Protein AF-A0A7S2DIK1-F1 (afdb_monomer_lite)

InterPro domains:
  IPR038770 Sodium/solute symporter superfamily [G3DSA:1.20.1530.20] (1-61)

Radius of gyration: 20.13 Å; chains: 1; bounding box: 40×24×62 Å

Organism: NCBI:txid156173

Sequence (100 aa):
PNPEAVAVAIECCYQNTGLGLTIALSAMSAADVGEASGVPLFYGIIEILVIPLFAIMAWRIGWTYAPASENVCVALLGNYQPSAVDRVPGTEGRSAKELT

pLDDT: mean 87.56, std 16.22, range [42.06, 98.19]

Secondary structure (DSSP, 8-state):
--HHHHHHHHHHH---HHHHHHHHHHHS-TTTHHHHHHHHHHHHHHHHHHHHHHHHHHHHTT-SSS-TTS-HHHHHHS--PPPGGGGSTT-TT--GGG--

Foldseek 3Di:
DAQVVLVVVLVVLDDPLVVQLVCLCPPDDPVCSVVSNVVSVVSVVVSVPPSVVSVLVCLCVPNHQFHNPDDPVCSVPDDRDDDPQVVDPPNPPDDPPPPD

Structure (mmCIF, N/CA/C/O backbone):
data_AF-A0A7S2DIK1-F1
#
_entry.id   AF-A0A7S2DIK1-F1
#
loop_
_atom_site.group_PDB
_atom_site.id
_atom_site.type_symbol
_atom_site.label_atom_id
_atom_site.label_alt_id
_atom_site.label_comp_id
_atom_site.label_asym_id
_atom_site.label_entity_id
_atom_site.label_seq_id
_atom_site.pdbx_PDB_ins_code
_atom_site.Cartn_x
_atom_site.Cartn_y
_atom_site.Cartn_z
_atom_site.occupancy
_atom_site.B_iso_or_equiv
_atom_site.auth_seq_id
_atom_site.auth_comp_id
_atom_site.auth_asym_id
_atom_site.auth_atom_id
_atom_site.pdbx_PDB_model_num
ATOM 1 N N . PRO A 1 1 ? -12.754 -10.647 12.048 1.00 62.47 1 PRO A N 1
ATOM 2 C CA . PRO A 1 1 ? -11.292 -10.561 11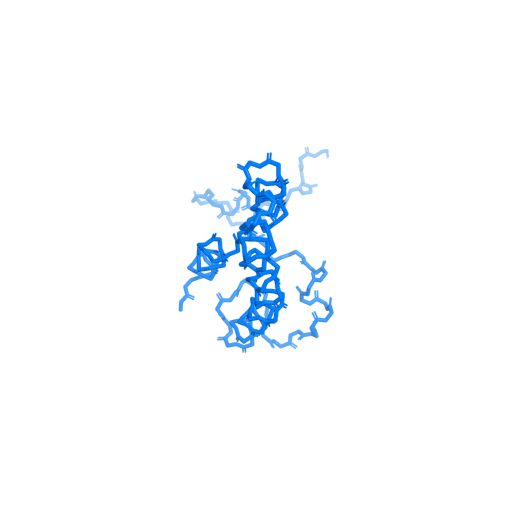.824 1.00 62.47 1 PRO A CA 1
ATOM 3 C C . PRO A 1 1 ? -10.695 -9.580 12.823 1.00 62.47 1 PRO A C 1
ATOM 5 O O . PRO A 1 1 ? -11.373 -8.604 13.131 1.00 62.47 1 PRO A O 1
ATOM 8 N N . ASN A 1 2 ? -9.512 -9.859 13.369 1.00 84.25 2 ASN A N 1
ATOM 9 C CA . ASN A 1 2 ? -8.848 -8.932 14.282 1.00 84.25 2 ASN A CA 1
ATOM 10 C C . ASN A 1 2 ? -8.061 -7.865 13.488 1.00 84.25 2 ASN A C 1
ATOM 12 O O . ASN A 1 2 ? -7.556 -8.181 12.406 1.00 84.25 2 ASN A O 1
ATOM 16 N N . PRO A 1 3 ? -7.954 -6.621 13.985 1.00 93.38 3 PRO A N 1
ATOM 17 C CA . PRO A 1 3 ? -7.275 -5.522 13.290 1.00 93.38 3 PRO A CA 1
ATOM 18 C C . PRO A 1 3 ? -5.841 -5.817 12.840 1.00 93.38 3 PRO A C 1
ATOM 20 O O . PRO A 1 3 ? -5.403 -5.301 11.813 1.00 93.38 3 PRO A O 1
ATOM 23 N N . GLU A 1 4 ? -5.121 -6.687 13.549 1.00 94.06 4 GLU A N 1
ATOM 24 C CA . GLU A 1 4 ? -3.770 -7.119 13.175 1.00 94.06 4 GLU A CA 1
ATOM 25 C C . GLU A 1 4 ? -3.756 -7.854 11.831 1.00 94.06 4 GLU A C 1
ATOM 27 O O . GLU A 1 4 ? -2.827 -7.682 11.050 1.00 94.06 4 GLU A O 1
ATOM 32 N N . ALA A 1 5 ? -4.793 -8.636 11.518 1.00 95.62 5 ALA A N 1
ATOM 33 C CA . ALA A 1 5 ? -4.873 -9.340 10.241 1.00 95.62 5 ALA A CA 1
ATOM 34 C C . ALA A 1 5 ? -5.031 -8.369 9.061 1.00 95.62 5 ALA A C 1
ATOM 36 O O . ALA A 1 5 ? -4.481 -8.611 7.989 1.00 95.62 5 ALA A O 1
ATOM 37 N N . VAL A 1 6 ? -5.751 -7.257 9.259 1.00 96.00 6 VAL A N 1
ATOM 38 C CA . VAL A 1 6 ? -5.870 -6.192 8.250 1.00 96.00 6 VAL A CA 1
ATOM 39 C C . VAL A 1 6 ? -4.515 -5.518 8.030 1.00 96.00 6 VAL A C 1
ATOM 41 O O . VAL A 1 6 ? -4.144 -5.282 6.883 1.00 96.00 6 VAL A O 1
ATOM 44 N N . ALA A 1 7 ? -3.758 -5.267 9.104 1.00 95.62 7 ALA A N 1
ATOM 45 C CA . ALA A 1 7 ? -2.411 -4.707 9.010 1.00 95.62 7 ALA A CA 1
ATOM 46 C C . ALA A 1 7 ? -1.464 -5.634 8.232 1.00 95.62 7 ALA A C 1
ATOM 48 O O . ALA A 1 7 ? -0.883 -5.207 7.239 1.00 95.62 7 ALA A O 1
ATOM 49 N N . VAL A 1 8 ? -1.397 -6.918 8.600 1.00 96.44 8 VAL A N 1
ATOM 50 C CA . VAL A 1 8 ? -0.555 -7.9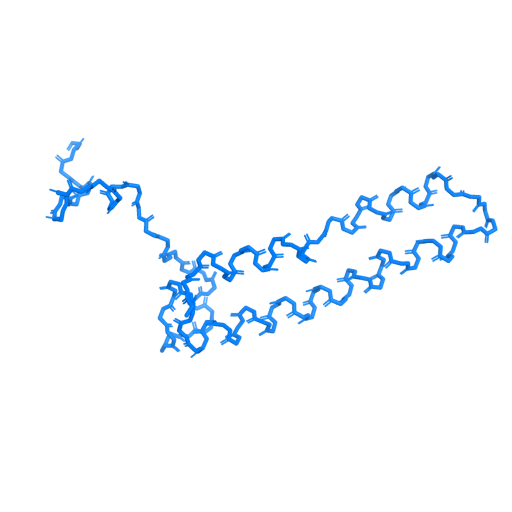13 7.909 1.00 96.44 8 VAL A CA 1
ATOM 51 C C . VAL A 1 8 ? -0.935 -8.045 6.433 1.00 96.44 8 VAL A C 1
ATOM 53 O O . VAL A 1 8 ? -0.060 -8.120 5.574 1.00 96.44 8 VAL A O 1
ATOM 56 N N . ALA A 1 9 ? -2.233 -8.042 6.113 1.00 96.44 9 ALA A N 1
ATOM 57 C CA . ALA A 1 9 ? -2.687 -8.109 4.727 1.00 96.44 9 ALA A CA 1
ATOM 58 C C . ALA A 1 9 ? -2.171 -6.927 3.888 1.00 96.44 9 ALA A C 1
ATOM 60 O O . ALA A 1 9 ? -1.742 -7.140 2.756 1.00 96.44 9 ALA A O 1
ATOM 61 N N . ILE A 1 10 ? -2.183 -5.707 4.443 1.00 96.62 10 ILE A N 1
ATOM 62 C CA . ILE A 1 10 ? -1.650 -4.507 3.781 1.00 96.62 10 ILE A CA 1
ATOM 63 C C . I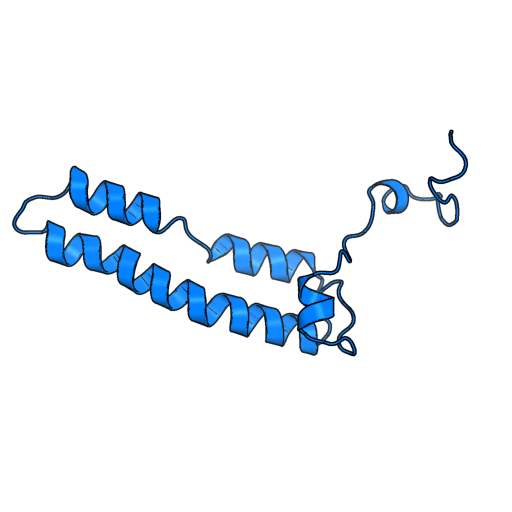LE A 1 10 ? -0.123 -4.578 3.688 1.00 96.62 10 ILE A C 1
ATOM 65 O O . ILE A 1 10 ? 0.426 -4.332 2.622 1.00 96.62 10 ILE A O 1
ATOM 69 N N . GLU A 1 11 ? 0.570 -4.953 4.762 1.00 96.38 11 GLU A N 1
ATOM 70 C CA . GLU A 1 11 ? 2.036 -5.058 4.783 1.00 96.38 11 GLU A CA 1
ATOM 71 C C . GLU A 1 11 ? 2.573 -6.083 3.775 1.00 96.38 11 GLU A C 1
ATOM 73 O O . GLU A 1 11 ? 3.622 -5.870 3.174 1.00 96.38 11 GLU A O 1
ATOM 78 N N . CYS A 1 12 ? 1.848 -7.180 3.539 1.00 95.75 12 CYS A N 1
ATOM 79 C CA . CYS A 1 12 ? 2.243 -8.170 2.540 1.00 95.75 12 CYS A CA 1
ATOM 80 C C . CYS A 1 12 ? 2.151 -7.654 1.097 1.00 95.75 12 CYS A C 1
ATOM 82 O O . CYS A 1 12 ? 2.900 -8.128 0.242 1.00 95.75 12 CYS A O 1
ATOM 84 N N . CYS A 1 13 ? 1.234 -6.731 0.794 1.00 95.81 13 CYS A N 1
ATOM 85 C CA . CYS A 1 13 ? 0.986 -6.280 -0.578 1.00 95.81 13 CYS A CA 1
ATOM 86 C C . CYS A 1 13 ? 1.451 -4.848 -0.860 1.00 95.81 13 CYS A C 1
ATOM 88 O O . CYS A 1 13 ? 1.623 -4.500 -2.025 1.00 95.81 13 CYS A O 1
ATOM 90 N N . TYR A 1 14 ? 1.710 -4.036 0.159 1.00 97.56 14 TYR A N 1
ATOM 91 C CA . TYR A 1 14 ? 2.316 -2.723 -0.006 1.00 97.56 14 TYR A CA 1
ATOM 92 C C . TYR A 1 14 ? 3.822 -2.869 -0.204 1.00 97.56 14 TYR A C 1
ATOM 94 O O . TYR A 1 14 ? 4.534 -3.315 0.696 1.00 97.56 14 TYR A O 1
ATOM 102 N N . GLN A 1 15 ? 4.314 -2.522 -1.390 1.00 97.06 15 GLN A N 1
ATOM 103 C CA . GLN A 1 15 ? 5.715 -2.720 -1.751 1.00 97.06 15 GLN A CA 1
ATOM 104 C C . GLN A 1 15 ? 6.408 -1.376 -1.959 1.00 97.06 15 GLN A C 1
ATOM 106 O O . GLN A 1 15 ? 5.799 -0.379 -2.329 1.00 97.06 15 GLN A O 1
ATOM 111 N N . ASN A 1 16 ? 7.728 -1.330 -1.769 1.00 96.50 16 ASN A N 1
ATOM 112 C CA . ASN A 1 16 ? 8.491 -0.135 -2.127 1.00 96.50 16 ASN A CA 1
ATOM 113 C C . ASN A 1 16 ? 8.757 -0.109 -3.641 1.00 96.50 16 ASN A C 1
ATOM 115 O O . ASN A 1 16 ? 9.822 -0.507 -4.124 1.00 96.50 16 ASN A O 1
ATOM 119 N N . THR A 1 17 ? 7.774 0.374 -4.394 1.00 97.25 17 THR A N 1
ATOM 120 C CA . THR A 1 17 ? 7.823 0.478 -5.858 1.00 97.25 17 THR A CA 1
ATOM 121 C C . THR A 1 17 ? 8.878 1.469 -6.355 1.00 97.25 17 THR A C 1
ATOM 123 O O . THR A 1 17 ? 9.460 1.259 -7.419 1.00 97.25 17 THR A O 1
ATOM 126 N N . GLY A 1 18 ? 9.226 2.490 -5.563 1.00 96.81 18 GLY A N 1
ATOM 127 C CA . GLY A 1 18 ? 10.297 3.442 -5.882 1.00 96.81 18 GLY A CA 1
ATOM 128 C C . GLY A 1 18 ? 11.688 2.800 -5.925 1.00 96.81 18 GLY A C 1
ATOM 129 O O . GLY A 1 18 ? 12.479 3.082 -6.831 1.00 96.81 18 GLY A O 1
ATOM 130 N N . LEU A 1 19 ? 11.980 1.885 -4.995 1.00 97.56 19 LEU A N 1
ATOM 131 C CA . LEU A 1 19 ? 13.210 1.089 -5.044 1.00 97.56 19 LEU A CA 1
ATOM 132 C C . LEU A 1 19 ? 13.213 0.146 -6.248 1.00 97.56 19 LEU A C 1
ATOM 134 O O . LEU A 1 19 ? 14.220 0.073 -6.952 1.00 97.56 19 LEU A O 1
ATOM 138 N N . GLY A 1 20 ? 12.084 -0.512 -6.528 1.00 97.06 20 GLY A N 1
ATOM 139 C CA . GLY A 1 20 ? 11.934 -1.358 -7.715 1.00 97.06 20 GLY A CA 1
ATOM 140 C C . GLY A 1 20 ? 12.227 -0.597 -9.012 1.00 97.06 20 GLY A C 1
ATOM 141 O O . GLY A 1 20 ? 13.011 -1.057 -9.841 1.00 97.06 20 GLY A O 1
ATOM 142 N N . LEU A 1 21 ? 11.674 0.610 -9.153 1.00 98.00 21 LEU A N 1
ATOM 143 C CA . LEU A 1 21 ? 11.920 1.483 -10.300 1.00 98.00 21 LEU A CA 1
ATOM 144 C C . LEU A 1 21 ? 13.385 1.928 -10.384 1.00 98.00 21 LEU A C 1
ATOM 146 O O . LEU A 1 21 ? 13.978 1.892 -11.459 1.00 98.00 21 LEU A O 1
ATOM 150 N N . THR A 1 22 ? 13.990 2.309 -9.257 1.00 98.19 22 THR A N 1
ATOM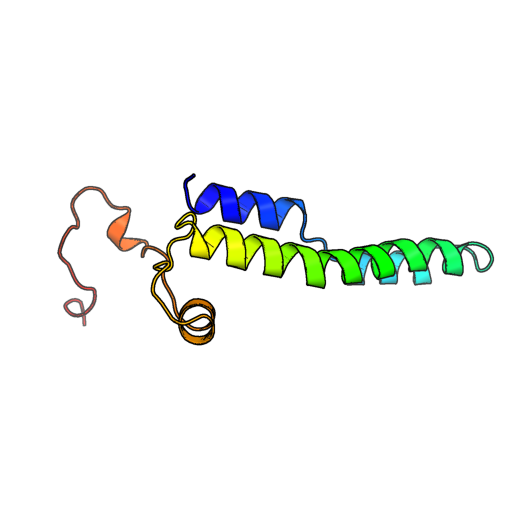 151 C CA . THR A 1 22 ? 15.399 2.732 -9.213 1.00 98.19 22 THR A CA 1
ATOM 152 C C . THR A 1 22 ? 16.333 1.615 -9.682 1.00 98.19 22 THR A C 1
ATOM 154 O O . THR A 1 22 ? 17.260 1.862 -10.455 1.00 98.19 22 THR A O 1
ATOM 157 N N . ILE A 1 23 ? 16.077 0.374 -9.262 1.00 97.38 23 ILE A N 1
ATOM 158 C CA . ILE A 1 23 ? 16.845 -0.795 -9.707 1.00 97.38 23 ILE A CA 1
ATOM 159 C C . ILE A 1 23 ? 16.620 -1.040 -11.199 1.00 97.38 23 ILE A C 1
ATOM 161 O O . ILE A 1 23 ? 17.591 -1.218 -11.930 1.00 97.38 23 ILE A O 1
ATOM 165 N N . ALA A 1 24 ? 15.372 -0.985 -11.675 1.00 97.31 24 ALA A N 1
ATOM 166 C CA . ALA A 1 24 ? 15.075 -1.161 -13.094 1.00 97.31 24 ALA A CA 1
ATOM 167 C C . ALA A 1 24 ? 15.835 -0.148 -13.968 1.00 97.31 24 ALA A C 1
ATOM 169 O O . ALA A 1 24 ? 16.437 -0.527 -14.966 1.00 97.31 24 ALA A O 1
ATOM 170 N N . LEU A 1 25 ? 15.875 1.122 -13.563 1.00 97.75 25 LEU A N 1
ATOM 171 C CA . LEU A 1 25 ? 16.559 2.183 -14.308 1.00 97.75 25 LEU A CA 1
ATOM 172 C C . LEU A 1 25 ? 18.091 2.091 -14.261 1.00 97.75 25 LEU A C 1
ATOM 174 O O . LEU A 1 25 ? 18.750 2.549 -15.190 1.00 97.75 25 LEU A O 1
ATOM 178 N N . SER A 1 26 ? 18.661 1.549 -13.182 1.00 97.44 26 SER A N 1
ATOM 179 C CA . SER A 1 26 ? 20.116 1.545 -12.963 1.00 97.44 26 SER A CA 1
ATOM 180 C C . SER A 1 26 ? 20.807 0.237 -13.344 1.00 97.44 26 SER A C 1
ATOM 182 O O . SER A 1 26 ? 21.989 0.261 -13.681 1.00 97.44 26 SER A O 1
ATOM 184 N N . ALA A 1 27 ? 20.099 -0.892 -13.286 1.00 96.69 27 ALA A N 1
ATOM 185 C CA . ALA A 1 27 ? 20.683 -2.219 -13.463 1.00 96.69 27 ALA A CA 1
ATOM 186 C C . ALA A 1 27 ? 20.299 -2.900 -14.786 1.00 96.69 27 ALA A C 1
ATOM 188 O O . ALA A 1 27 ? 20.946 -3.877 -15.162 1.00 96.69 27 ALA A O 1
ATOM 189 N N . MET A 1 28 ? 19.255 -2.433 -15.481 1.00 95.69 28 MET A N 1
ATOM 190 C CA . MET A 1 28 ? 18.796 -3.048 -16.733 1.00 95.69 28 MET A CA 1
ATOM 191 C C . MET A 1 28 ? 19.521 -2.481 -17.953 1.00 95.69 28 MET A C 1
ATOM 193 O O . MET A 1 28 ? 20.026 -1.357 -17.946 1.00 95.69 28 MET A O 1
ATOM 197 N N . SER A 1 29 ? 19.553 -3.267 -19.031 1.00 96.94 29 SER A N 1
ATOM 198 C CA . SER A 1 29 ? 20.087 -2.820 -20.316 1.00 96.94 29 SER A CA 1
ATOM 199 C C . SER A 1 29 ? 19.189 -1.740 -20.937 1.00 96.94 29 SER A C 1
ATOM 201 O O . SER A 1 29 ? 17.995 -1.667 -20.649 1.00 96.94 29 SER A O 1
ATOM 203 N N . ALA A 1 30 ? 19.730 -0.928 -21.849 1.00 94.56 30 ALA A N 1
ATOM 204 C CA . ALA A 1 30 ? 18.937 0.084 -22.555 1.00 94.56 30 ALA A CA 1
ATOM 205 C C . ALA A 1 30 ? 17.793 -0.513 -23.401 1.00 94.56 30 ALA A C 1
ATOM 207 O O . ALA A 1 30 ? 16.819 0.184 -23.671 1.00 94.56 30 ALA A O 1
ATOM 208 N N . ALA A 1 31 ? 17.904 -1.781 -23.813 1.00 96.62 31 ALA A N 1
ATOM 209 C CA . ALA A 1 31 ? 16.846 -2.473 -24.543 1.00 96.62 31 ALA A CA 1
ATOM 210 C C . ALA A 1 31 ? 15.687 -2.890 -23.620 1.00 96.62 31 ALA A C 1
ATOM 212 O O . ALA A 1 31 ? 14.533 -2.829 -24.035 1.00 96.62 31 ALA A O 1
ATOM 213 N N . ASP A 1 32 ? 15.986 -3.239 -22.364 1.00 96.94 32 ASP A N 1
ATOM 214 C CA . ASP A 1 32 ? 15.021 -3.851 -21.438 1.00 96.94 32 ASP A CA 1
ATOM 215 C C . ASP A 1 32 ? 14.476 -2.864 -20.393 1.00 96.94 32 ASP A C 1
ATOM 217 O O . ASP A 1 32 ? 13.437 -3.103 -19.779 1.00 96.94 32 ASP A O 1
ATOM 221 N N . VAL A 1 33 ? 15.157 -1.732 -20.178 1.00 97.38 33 VAL A N 1
ATOM 222 C CA . VAL A 1 33 ? 14.824 -0.755 -19.127 1.00 97.38 33 VAL A CA 1
ATOM 223 C C . VAL A 1 33 ? 13.396 -0.220 -19.234 1.00 97.38 33 VAL A C 1
ATOM 225 O O . VAL A 1 33 ? 12.747 0.011 -18.214 1.00 97.38 33 VAL A O 1
ATOM 228 N N . GLY A 1 34 ? 12.878 -0.050 -20.454 1.00 97.00 34 GLY A N 1
ATOM 229 C CA . GLY A 1 34 ? 11.510 0.417 -20.684 1.00 97.00 34 GLY A CA 1
ATOM 230 C C . GLY A 1 34 ? 10.469 -0.565 -20.146 1.00 97.00 34 GLY A C 1
ATOM 231 O O . GLY A 1 34 ? 9.581 -0.179 -19.390 1.00 97.00 34 GLY A O 1
ATOM 232 N N . GLU A 1 35 ? 10.614 -1.844 -20.484 1.00 97.06 35 GLU A N 1
ATOM 233 C CA . GLU A 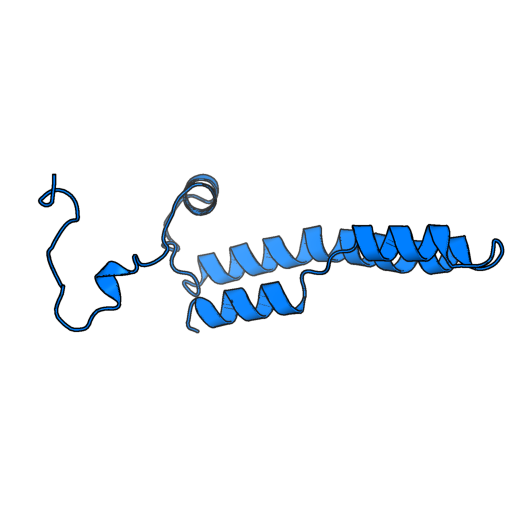1 35 ? 9.712 -2.901 -20.022 1.00 97.06 35 GLU A CA 1
ATOM 234 C C . GLU A 1 35 ? 9.874 -3.155 -18.517 1.00 97.06 35 GLU A C 1
ATOM 236 O O . GLU A 1 35 ? 8.891 -3.176 -17.772 1.00 97.06 35 GLU A O 1
ATOM 241 N N . ALA A 1 36 ? 11.118 -3.244 -18.041 1.00 97.56 36 ALA A N 1
ATOM 242 C CA . ALA A 1 36 ? 11.425 -3.510 -16.641 1.00 97.56 36 ALA A CA 1
ATOM 243 C C . ALA A 1 36 ? 10.953 -2.391 -15.699 1.00 97.56 36 ALA A C 1
ATOM 245 O O . ALA A 1 36 ? 10.455 -2.677 -14.612 1.00 97.56 36 ALA A O 1
ATOM 246 N N . SER A 1 37 ? 11.071 -1.120 -16.102 1.00 97.94 37 SER A N 1
ATOM 247 C CA . SER A 1 37 ? 10.572 0.020 -15.315 1.00 97.94 37 SER A CA 1
ATOM 248 C C . SER A 1 37 ? 9.043 0.112 -15.299 1.00 97.94 37 SER A C 1
ATOM 250 O O . SER A 1 37 ? 8.469 0.621 -14.334 1.00 97.94 37 SER A O 1
ATOM 252 N N . GLY A 1 38 ? 8.371 -0.434 -16.317 1.00 97.81 38 GLY A N 1
ATOM 253 C CA . GLY A 1 38 ? 6.914 -0.501 -16.381 1.00 97.81 38 GLY A CA 1
ATOM 254 C C . GLY A 1 38 ? 6.295 -1.342 -15.261 1.00 97.81 38 GLY A C 1
ATOM 255 O O . GLY A 1 38 ? 5.234 -0.987 -14.754 1.00 97.81 38 GLY A O 1
ATOM 256 N N . VAL A 1 39 ? 6.972 -2.406 -14.816 1.00 97.38 39 VAL A N 1
ATOM 257 C CA . VAL A 1 39 ? 6.485 -3.305 -13.752 1.00 97.38 39 VAL A CA 1
ATOM 258 C C . VAL A 1 39 ? 6.256 -2.580 -12.412 1.00 97.38 39 VAL A C 1
ATOM 260 O O . VAL A 1 39 ? 5.117 -2.583 -11.936 1.00 97.38 39 VAL A O 1
ATOM 263 N N . PRO A 1 40 ? 7.263 -1.932 -11.787 1.00 97.81 40 PRO A N 1
ATOM 264 C CA . PRO A 1 40 ? 7.063 -1.214 -10.530 1.00 97.81 40 PRO A CA 1
ATOM 265 C C . PRO A 1 40 ? 6.130 -0.007 -10.682 1.00 97.81 40 PRO A C 1
ATOM 267 O O . PRO A 1 40 ? 5.385 0.288 -9.752 1.00 97.81 40 PRO A O 1
ATOM 270 N N . LEU A 1 41 ? 6.115 0.661 -11.844 1.00 98.00 41 LEU A N 1
ATOM 271 C CA . LEU A 1 41 ? 5.183 1.763 -12.114 1.00 98.00 41 LEU A CA 1
ATOM 272 C C . LEU A 1 41 ? 3.729 1.285 -12.130 1.00 98.00 41 LEU A C 1
ATOM 274 O O . LEU A 1 41 ? 2.871 1.885 -11.485 1.00 98.00 41 LEU A O 1
ATOM 278 N N . PHE A 1 42 ? 3.452 0.191 -12.840 1.00 98.06 42 PHE A N 1
ATOM 279 C CA . PHE A 1 42 ? 2.119 -0.392 -12.893 1.00 98.06 42 PHE A CA 1
ATOM 280 C C . PHE A 1 42 ? 1.676 -0.885 -11.515 1.00 98.06 42 PHE A C 1
ATOM 282 O O . PHE A 1 42 ? 0.579 -0.547 -11.071 1.00 98.06 42 PHE A O 1
ATOM 289 N N . TYR A 1 43 ? 2.540 -1.617 -10.805 1.00 98.06 43 TYR A N 1
ATOM 290 C CA . TYR A 1 43 ? 2.237 -2.076 -9.449 1.00 98.06 43 TYR A CA 1
ATOM 291 C C . TYR A 1 43 ? 1.956 -0.903 -8.499 1.00 98.06 43 TYR A C 1
ATOM 293 O O . TYR A 1 43 ? 0.977 -0.946 -7.760 1.00 98.06 43 TYR A O 1
ATOM 301 N N . GLY A 1 44 ? 2.745 0.175 -8.579 1.00 97.94 44 GLY A N 1
ATOM 302 C CA . GLY A 1 44 ? 2.555 1.390 -7.780 1.00 97.94 44 GLY A CA 1
ATOM 303 C C . GLY A 1 44 ? 1.196 2.056 -8.007 1.00 97.94 44 GLY A C 1
ATOM 304 O O . GLY A 1 44 ? 0.544 2.500 -7.066 1.00 97.94 44 GLY A O 1
ATOM 305 N N . ILE A 1 45 ? 0.708 2.073 -9.249 1.00 98.00 45 ILE A N 1
ATOM 306 C CA . ILE A 1 45 ? -0.645 2.566 -9.550 1.00 98.00 45 ILE A CA 1
ATOM 307 C C . ILE A 1 45 ? -1.701 1.654 -8.914 1.00 98.00 45 ILE A C 1
ATOM 309 O O . ILE A 1 45 ? -2.663 2.142 -8.321 1.00 98.00 45 ILE A O 1
ATOM 313 N N . ILE A 1 46 ? -1.530 0.335 -9.018 1.00 98.12 46 ILE A N 1
ATOM 314 C CA . ILE A 1 46 ? -2.482 -0.633 -8.468 1.00 98.12 46 ILE A CA 1
ATOM 315 C C . ILE A 1 46 ? -2.534 -0.562 -6.939 1.00 98.12 46 ILE A C 1
ATOM 317 O O . ILE A 1 46 ? -3.632 -0.529 -6.388 1.00 98.12 46 ILE A O 1
ATOM 321 N N . GLU A 1 47 ? -1.399 -0.488 -6.241 1.00 97.38 47 GLU A N 1
ATOM 322 C CA . GLU A 1 47 ? -1.391 -0.433 -4.773 1.00 97.38 47 GLU A CA 1
ATOM 323 C C . GLU A 1 47 ? -2.042 0.857 -4.240 1.00 97.38 47 GLU A C 1
ATOM 325 O O . GLU A 1 47 ? -2.824 0.791 -3.291 1.00 97.38 47 GLU A O 1
ATOM 330 N N . ILE A 1 48 ? -1.844 2.002 -4.914 1.00 96.69 48 ILE A N 1
ATOM 331 C CA . ILE A 1 48 ? -2.501 3.282 -4.586 1.00 96.69 48 ILE A CA 1
ATOM 332 C C . ILE A 1 48 ? -4.030 3.200 -4.717 1.00 96.69 48 ILE A C 1
ATOM 334 O O . ILE A 1 48 ? -4.744 3.909 -4.012 1.00 96.69 48 ILE A O 1
ATOM 338 N N . LEU A 1 49 ? -4.559 2.350 -5.599 1.00 97.44 49 LEU A N 1
ATOM 339 C CA . LEU A 1 49 ? -6.005 2.197 -5.789 1.00 97.44 49 LEU A CA 1
ATOM 340 C C . LEU A 1 49 ? -6.599 1.110 -4.886 1.00 97.44 49 LEU A C 1
ATOM 342 O O . LEU A 1 49 ? -7.630 1.317 -4.244 1.00 97.44 49 LEU A O 1
ATOM 346 N N . VAL A 1 50 ? -5.958 -0.058 -4.839 1.00 97.81 50 VAL A N 1
ATOM 347 C CA . VAL A 1 50 ? -6.500 -1.259 -4.193 1.00 97.81 50 VAL A CA 1
ATOM 348 C C . VAL A 1 50 ? -6.373 -1.187 -2.675 1.00 97.81 50 VAL A C 1
ATOM 350 O O . VAL A 1 50 ? -7.327 -1.538 -1.980 1.00 97.81 50 VAL A O 1
ATOM 353 N N . ILE A 1 51 ? -5.242 -0.711 -2.143 1.00 97.44 51 ILE A N 1
ATOM 354 C CA . ILE A 1 51 ? -5.010 -0.696 -0.692 1.00 97.44 51 ILE A CA 1
ATOM 355 C C . ILE A 1 51 ? -5.967 0.267 0.020 1.00 97.44 51 ILE A C 1
ATOM 357 O O . ILE A 1 51 ? -6.616 -0.172 0.972 1.00 97.44 51 ILE A O 1
ATOM 361 N N . PRO A 1 52 ? -6.155 1.531 -0.418 1.00 95.75 52 PRO A N 1
ATOM 362 C CA . PRO A 1 52 ? -7.118 2.422 0.229 1.00 95.75 52 PRO A CA 1
ATOM 363 C C . PRO A 1 52 ? -8.555 1.911 0.134 1.00 95.75 52 PRO A C 1
ATOM 365 O O . PRO A 1 52 ? -9.304 2.014 1.105 1.00 95.75 52 PRO A O 1
ATOM 368 N N . LEU A 1 53 ? -8.939 1.311 -1.000 1.00 96.56 53 LEU A N 1
ATOM 369 C CA . LEU A 1 53 ? -10.260 0.705 -1.158 1.00 96.56 53 LEU A CA 1
ATOM 370 C C . LEU A 1 53 ? -10.461 -0.442 -0.159 1.00 96.56 53 LEU A C 1
ATOM 372 O O . LEU A 1 53 ? -11.470 -0.473 0.547 1.00 96.56 53 LEU A O 1
ATOM 376 N N . PHE A 1 54 ? -9.492 -1.355 -0.060 1.00 96.69 54 PHE A N 1
ATOM 377 C CA . PHE A 1 54 ? -9.507 -2.435 0.924 1.00 96.69 54 PHE A CA 1
ATOM 378 C C . PHE A 1 54 ? -9.566 -1.901 2.359 1.00 96.69 54 PHE A C 1
ATOM 380 O O . PHE A 1 54 ? -10.409 -2.350 3.133 1.00 96.69 54 PHE A O 1
ATOM 387 N N . ALA A 1 55 ? -8.740 -0.911 2.704 1.00 95.31 55 ALA A N 1
ATOM 388 C CA . ALA A 1 55 ? -8.695 -0.319 4.037 1.00 95.31 55 ALA A CA 1
ATOM 389 C C . ALA A 1 55 ? -10.029 0.342 4.427 1.00 95.31 55 ALA A C 1
ATOM 391 O O . ALA A 1 55 ? -10.526 0.120 5.531 1.00 95.31 55 ALA A O 1
ATOM 392 N N . ILE A 1 56 ? -10.659 1.090 3.511 1.00 95.00 56 ILE A N 1
ATOM 393 C CA . ILE A 1 56 ? -11.978 1.696 3.743 1.00 95.00 56 ILE A CA 1
ATOM 394 C C . ILE A 1 56 ? -13.047 0.613 3.927 1.00 95.00 56 ILE A C 1
ATOM 396 O O . ILE A 1 56 ? -13.872 0.726 4.834 1.00 95.00 56 ILE A O 1
ATOM 400 N N . MET A 1 57 ? -13.042 -0.441 3.103 1.00 95.06 57 MET A N 1
ATOM 401 C CA . MET A 1 57 ? -13.986 -1.554 3.255 1.00 95.06 57 MET A CA 1
ATOM 402 C C . MET A 1 57 ? -13.798 -2.268 4.595 1.00 95.06 57 MET A C 1
ATOM 404 O O . MET A 1 57 ? -14.777 -2.451 5.315 1.00 95.06 57 MET A O 1
ATOM 408 N N . ALA A 1 58 ? -12.558 -2.614 4.951 1.00 95.12 58 ALA A N 1
ATOM 409 C CA . ALA A 1 58 ? -12.213 -3.266 6.212 1.00 95.12 58 ALA A CA 1
ATOM 410 C C . ALA A 1 58 ? -12.630 -2.421 7.427 1.00 95.12 58 ALA A C 1
ATOM 412 O O . ALA A 1 58 ? -13.165 -2.954 8.400 1.00 95.12 58 ALA A O 1
ATOM 413 N N . TRP A 1 59 ? -12.462 -1.099 7.356 1.00 94.56 59 TRP A N 1
ATOM 414 C CA . TRP A 1 59 ? -12.939 -0.183 8.388 1.00 94.56 59 TRP A CA 1
ATOM 415 C C . TRP A 1 59 ? -14.470 -0.156 8.486 1.00 94.56 59 TRP A C 1
ATOM 417 O O . TRP A 1 59 ? -15.025 -0.327 9.572 1.00 94.56 59 TRP A O 1
ATOM 427 N N . ARG A 1 60 ? -15.182 -0.023 7.359 1.00 93.94 60 ARG A N 1
ATOM 428 C CA . ARG A 1 60 ? -16.655 0.047 7.335 1.00 93.94 60 ARG A CA 1
ATOM 429 C C . ARG A 1 60 ? -17.348 -1.207 7.863 1.00 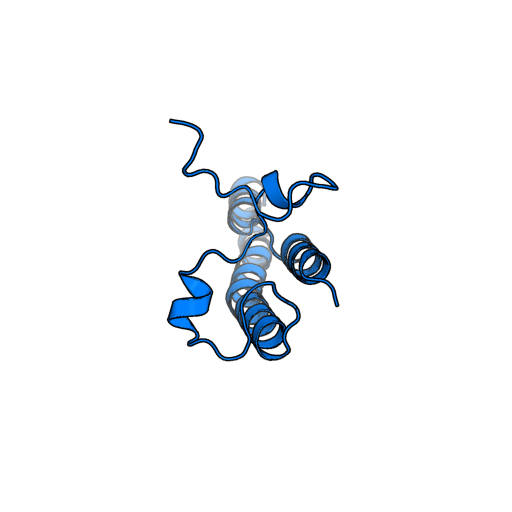93.94 60 ARG A C 1
ATOM 431 O O . ARG A 1 60 ? -18.451 -1.100 8.390 1.00 93.94 60 ARG A O 1
ATOM 438 N N . ILE A 1 61 ? -16.717 -2.372 7.746 1.00 94.31 61 ILE A N 1
ATOM 439 C CA . ILE A 1 61 ? -17.229 -3.642 8.289 1.00 94.31 61 ILE A CA 1
ATOM 440 C C . ILE A 1 61 ? -16.724 -3.939 9.712 1.00 94.31 61 ILE A C 1
ATOM 442 O O . ILE A 1 61 ? -16.987 -5.018 10.241 1.00 94.31 61 ILE A O 1
ATOM 446 N N . GLY A 1 62 ? -16.012 -2.995 10.339 1.00 92.94 62 GLY A N 1
ATOM 447 C CA . GLY A 1 62 ? -15.566 -3.090 11.729 1.00 92.94 62 GLY A CA 1
ATOM 448 C C . GLY A 1 62 ? -14.393 -4.046 11.952 1.00 92.94 62 GLY A C 1
ATOM 449 O O . GLY A 1 62 ? -14.286 -4.636 13.022 1.00 92.94 62 GLY A O 1
ATOM 450 N N . TRP A 1 63 ? -13.530 -4.251 10.952 1.00 94.62 63 TRP A N 1
ATOM 451 C CA . TRP A 1 63 ? -12.332 -5.098 11.085 1.00 94.62 63 TRP A CA 1
ATOM 452 C C . TRP A 1 63 ? -11.090 -4.322 11.528 1.00 94.62 63 TRP A C 1
ATOM 454 O O . TRP A 1 63 ? -10.025 -4.911 11.665 1.00 94.62 63 TRP A O 1
ATOM 464 N N . THR A 1 64 ? -11.210 -3.016 11.752 1.00 94.25 64 THR A N 1
ATOM 465 C CA . THR A 1 64 ? -10.144 -2.144 12.260 1.00 94.25 64 THR A CA 1
ATOM 466 C C . THR A 1 64 ? -10.467 -1.659 13.671 1.00 94.25 64 THR A C 1
ATOM 468 O O . THR A 1 64 ? -11.607 -1.760 14.112 1.00 94.25 64 THR A O 1
ATOM 471 N N . TYR A 1 65 ? -9.497 -1.042 14.348 1.00 92.69 65 TYR A N 1
ATOM 472 C CA . TYR A 1 65 ? -9.732 -0.387 15.640 1.00 92.69 65 TYR A CA 1
ATOM 473 C C . TYR A 1 65 ? -10.626 0.863 15.560 1.00 92.69 65 TYR A C 1
ATOM 475 O O . TYR A 1 65 ? -11.272 1.217 16.544 1.00 92.69 65 TYR A O 1
ATOM 483 N N . ALA A 1 66 ? -10.684 1.528 14.402 1.00 92.69 66 ALA A N 1
ATOM 484 C CA . ALA A 1 66 ? -11.536 2.696 14.205 1.00 92.69 66 ALA A CA 1
ATOM 485 C C . ALA A 1 66 ? -13.033 2.305 14.143 1.00 92.69 66 ALA A C 1
ATOM 487 O O . ALA A 1 66 ? -13.385 1.374 13.410 1.00 92.69 66 ALA A O 1
ATOM 488 N N . PRO A 1 67 ? -13.932 3.014 14.854 1.00 92.31 67 PRO A N 1
ATOM 489 C CA . PRO A 1 67 ? -15.380 2.817 14.779 1.00 92.31 67 PRO A CA 1
ATOM 490 C C . PRO A 1 67 ? -15.948 2.975 13.359 1.00 92.31 67 PRO A C 1
ATOM 492 O O . PRO A 1 67 ? -15.717 3.982 12.694 1.00 92.31 67 PRO A O 1
ATOM 495 N N . ALA A 1 68 ? -16.776 2.030 12.901 1.00 92.56 68 ALA A N 1
ATOM 496 C CA . ALA A 1 68 ? -17.375 2.059 11.554 1.00 92.56 68 ALA A CA 1
ATOM 497 C C . ALA A 1 68 ? -18.383 3.212 11.318 1.00 92.56 68 ALA A C 1
ATOM 499 O O . ALA A 1 68 ? -18.744 3.512 10.174 1.00 92.56 68 ALA A O 1
ATOM 500 N N . SER A 1 69 ? -18.862 3.839 12.399 1.00 90.44 69 SER A N 1
ATOM 501 C CA . SER A 1 69 ? -19.822 4.950 12.387 1.00 90.44 69 SER A CA 1
ATOM 502 C C . SER A 1 69 ? -19.178 6.328 12.223 1.00 90.44 69 SER A C 1
ATOM 504 O O . SER A 1 69 ? -19.896 7.315 12.080 1.00 90.44 69 SER A O 1
ATOM 506 N N . GLU A 1 70 ? -17.850 6.426 12.285 1.00 91.75 70 GLU A N 1
ATOM 507 C CA . GLU A 1 70 ? -17.146 7.702 12.170 1.00 91.75 70 GLU A CA 1
ATOM 508 C C . GLU A 1 70 ? -17.096 8.229 10.732 1.00 91.75 70 GLU A C 1
ATOM 510 O O . GLU A 1 70 ? -17.299 7.510 9.752 1.00 91.75 70 GLU A O 1
ATOM 515 N N . ASN A 1 71 ? -16.809 9.523 10.596 1.00 91.81 71 ASN A N 1
ATOM 516 C CA . ASN A 1 71 ? -16.570 10.132 9.291 1.00 91.81 71 ASN A CA 1
ATOM 517 C C . ASN A 1 71 ? -15.203 9.698 8.753 1.00 91.81 71 ASN A C 1
ATOM 519 O O . ASN A 1 71 ? -14.241 9.648 9.512 1.00 91.81 71 ASN A O 1
ATOM 523 N N . VAL A 1 72 ? -15.086 9.477 7.437 1.00 89.25 72 VAL A N 1
ATOM 524 C CA . VAL A 1 72 ? -13.847 8.973 6.801 1.00 89.25 72 VAL A CA 1
ATOM 525 C C . VAL A 1 72 ? -12.636 9.838 7.155 1.00 89.25 72 VAL A C 1
ATOM 527 O O . VAL A 1 72 ? -11.602 9.316 7.549 1.00 89.25 72 VAL A O 1
ATOM 530 N N . CYS A 1 73 ? -12.770 11.166 7.092 1.00 89.44 73 CYS A N 1
ATOM 531 C CA . CYS A 1 73 ? -11.676 12.075 7.438 1.00 89.44 73 CYS A CA 1
ATOM 532 C C . CYS A 1 73 ? -11.270 11.981 8.915 1.00 89.44 73 CYS A C 1
ATOM 534 O O . CYS A 1 73 ? -10.094 12.110 9.229 1.00 89.44 73 CYS A O 1
ATOM 536 N N . VAL A 1 74 ? -12.231 11.755 9.817 1.00 91.12 74 VAL A N 1
ATOM 537 C CA . VAL A 1 74 ? -11.956 11.605 11.253 1.00 91.12 74 VAL A CA 1
ATOM 538 C C . VAL A 1 74 ? -11.269 10.268 11.509 1.00 91.12 74 VAL A C 1
ATOM 540 O O . VAL A 1 74 ? -10.233 10.245 12.159 1.00 91.12 74 VAL A O 1
ATOM 543 N N . ALA A 1 75 ? -11.764 9.188 10.903 1.00 91.38 75 ALA A N 1
ATOM 544 C CA . ALA A 1 75 ? -11.160 7.865 11.011 1.00 91.38 75 ALA A CA 1
ATOM 545 C C . ALA A 1 75 ? -9.726 7.809 10.452 1.00 91.38 75 ALA A C 1
ATOM 547 O O . ALA A 1 75 ? -8.895 7.081 10.985 1.00 91.38 75 ALA A O 1
ATOM 548 N N . LEU A 1 76 ? -9.417 8.589 9.406 1.00 88.81 76 LEU A N 1
ATOM 549 C CA . LEU A 1 76 ? -8.068 8.682 8.831 1.00 88.81 76 LEU A CA 1
ATOM 550 C C . LEU A 1 76 ? -7.100 9.536 9.663 1.00 88.81 76 LEU A C 1
ATOM 552 O O . LEU A 1 76 ? -5.899 9.284 9.637 1.00 88.81 76 LEU A O 1
ATOM 556 N N . LEU A 1 77 ? -7.598 10.565 10.355 1.00 92.12 77 LEU A N 1
ATOM 557 C CA . LEU A 1 77 ? -6.771 11.491 11.142 1.00 92.12 77 LEU A CA 1
ATOM 558 C C . LEU A 1 77 ? -6.672 11.103 12.625 1.00 92.12 77 LEU A C 1
ATOM 560 O O . LEU A 1 77 ? -5.777 11.577 13.324 1.00 92.12 77 LEU A O 1
ATOM 564 N N . GLY A 1 78 ? -7.602 10.288 13.121 1.00 89.88 78 GLY A N 1
ATOM 565 C CA . GLY A 1 78 ? -7.657 9.835 14.505 1.00 89.88 78 GLY A CA 1
ATOM 566 C C . GLY A 1 78 ? -6.650 8.726 14.819 1.00 89.88 78 GLY A C 1
ATOM 567 O O . GLY A 1 78 ? -6.188 8.000 13.942 1.00 89.88 78 GLY A O 1
ATOM 568 N N . ASN A 1 79 ? -6.334 8.569 16.106 1.00 91.69 79 ASN A N 1
ATOM 569 C CA . ASN A 1 79 ? -5.530 7.458 16.608 1.00 91.69 79 ASN A CA 1
ATOM 570 C C . ASN A 1 79 ? -6.405 6.508 17.435 1.00 91.69 79 ASN A C 1
ATOM 572 O O . ASN A 1 79 ? -6.872 6.882 18.509 1.00 91.69 79 ASN A O 1
ATOM 576 N N . TYR A 1 80 ? -6.579 5.280 16.948 1.00 90.50 80 TYR A N 1
ATOM 577 C CA . TYR A 1 80 ? -7.411 4.244 17.579 1.00 90.50 80 TYR A CA 1
ATOM 578 C C . TYR A 1 80 ? -6.591 3.051 18.089 1.00 90.50 80 TYR A C 1
ATOM 580 O O . TYR A 1 80 ? -7.161 2.059 18.533 1.00 90.50 80 TYR A O 1
ATOM 588 N N . GLN A 1 81 ? -5.257 3.105 18.000 1.00 89.00 81 GLN A N 1
ATOM 589 C CA . GLN A 1 81 ? -4.408 2.004 18.452 1.00 89.00 81 GLN A CA 1
ATOM 590 C C . GLN A 1 81 ? -4.452 1.847 19.982 1.00 89.00 81 GLN A C 1
ATOM 592 O O . GLN A 1 81 ? -4.312 2.848 20.692 1.00 89.00 81 GLN A O 1
ATOM 597 N N . PRO A 1 82 ? -4.576 0.610 20.504 1.00 86.00 82 PRO A N 1
ATOM 598 C CA . PRO A 1 82 ? -4.472 0.349 21.936 1.00 86.00 82 PRO A CA 1
ATOM 599 C C . PRO A 1 82 ? -3.105 0.773 22.479 1.00 86.00 82 PRO A C 1
ATOM 601 O O . PRO A 1 82 ? -2.066 0.476 21.877 1.00 86.00 82 PRO A O 1
ATOM 604 N N . SER A 1 83 ? -3.087 1.438 23.635 1.00 80.56 83 SER A N 1
ATOM 605 C CA . SER A 1 83 ? -1.833 1.859 24.259 1.00 80.56 83 SER A CA 1
ATOM 606 C C . SER A 1 83 ? -1.122 0.662 24.894 1.00 80.56 83 SER A C 1
ATOM 608 O O . SER A 1 83 ? -1.748 -0.301 25.326 1.00 80.56 83 SER A O 1
ATOM 610 N N . ALA A 1 84 ? 0.210 0.716 25.004 1.00 68.44 84 ALA A N 1
ATOM 611 C CA . ALA A 1 84 ? 0.989 -0.342 25.663 1.00 68.44 84 ALA A CA 1
ATOM 612 C C . ALA A 1 84 ? 0.570 -0.576 27.133 1.00 68.44 84 ALA A C 1
ATOM 614 O O . ALA A 1 84 ? 0.744 -1.676 27.651 1.00 68.44 84 ALA A O 1
ATOM 615 N N . VAL A 1 85 ? -0.025 0.439 27.772 1.00 60.91 85 VAL A N 1
ATOM 616 C CA . VAL A 1 85 ? -0.606 0.371 29.124 1.00 60.91 85 VAL A CA 1
ATOM 617 C C . VAL A 1 85 ? -1.800 -0.587 29.191 1.00 60.91 85 VAL A C 1
ATOM 619 O O . VAL A 1 85 ? -1.979 -1.234 30.216 1.00 60.91 85 VAL A O 1
ATOM 622 N N . ASP A 1 86 ? -2.551 -0.755 28.099 1.00 59.56 86 ASP A N 1
ATOM 623 C CA . ASP A 1 86 ? -3.740 -1.617 28.038 1.00 59.56 86 ASP A CA 1
ATOM 624 C C . ASP A 1 86 ? -3.389 -3.098 27.791 1.00 59.56 86 ASP A C 1
ATOM 626 O O . ASP A 1 86 ? -4.239 -3.975 27.912 1.00 59.56 86 ASP A O 1
ATOM 630 N N . ARG A 1 87 ? -2.128 -3.404 27.442 1.00 56.44 87 ARG A N 1
ATOM 631 C CA . ARG A 1 87 ? -1.650 -4.782 27.206 1.00 56.44 87 ARG A CA 1
ATOM 632 C C . ARG A 1 87 ? -1.116 -5.469 28.465 1.00 56.44 87 ARG A C 1
ATOM 634 O O . ARG A 1 87 ? -0.783 -6.651 28.403 1.00 56.44 87 ARG A O 1
ATOM 641 N N . VAL A 1 88 ? -1.006 -4.752 29.586 1.00 58.44 88 VAL A N 1
ATOM 642 C CA . VAL A 1 88 ? -0.638 -5.338 30.881 1.00 58.44 88 VAL A CA 1
ATOM 643 C C . VAL A 1 88 ? -1.902 -5.927 31.512 1.00 58.44 88 VAL A C 1
ATOM 645 O O . VAL A 1 88 ? -2.838 -5.180 31.796 1.00 58.44 88 VAL A O 1
ATOM 648 N N . PRO A 1 89 ? -1.971 -7.246 31.763 1.00 51.44 89 PRO A N 1
ATOM 649 C CA . PRO A 1 89 ? -3.120 -7.826 32.446 1.00 51.44 89 PRO A CA 1
ATOM 650 C C . PRO A 1 89 ? -3.243 -7.215 33.853 1.00 51.44 89 PRO A C 1
ATOM 652 O O . PRO A 1 89 ? -2.381 -7.447 34.700 1.00 51.44 89 PRO A O 1
ATOM 655 N N . GLY A 1 90 ? -4.291 -6.417 34.094 1.00 59.69 90 GLY A N 1
ATOM 656 C CA . GLY A 1 90 ? -4.608 -5.839 35.411 1.00 59.69 90 GLY A CA 1
ATOM 657 C C . GLY A 1 90 ? -4.539 -4.310 35.544 1.00 59.69 90 GLY A C 1
ATOM 658 O O . GLY A 1 90 ? -4.641 -3.811 36.662 1.00 59.69 90 GLY A O 1
ATOM 659 N N . THR A 1 91 ? -4.377 -3.552 34.455 1.00 56.22 91 THR A N 1
ATOM 660 C CA . THR A 1 91 ? -4.301 -2.071 34.469 1.00 56.22 91 THR A CA 1
ATOM 661 C C . THR A 1 91 ? -5.562 -1.366 33.958 1.00 56.22 91 THR A C 1
ATOM 663 O O . THR A 1 91 ? -5.492 -0.191 33.590 1.00 56.22 91 THR A O 1
ATOM 666 N N . GLU A 1 92 ? -6.727 -2.024 33.973 1.00 51.00 92 GLU A N 1
ATOM 667 C CA . GLU A 1 92 ? -8.002 -1.359 33.673 1.00 51.00 92 GLU A CA 1
ATOM 668 C C . GLU A 1 92 ? -8.219 -0.182 34.645 1.00 51.00 92 GLU A C 1
ATOM 670 O O . GLU A 1 92 ? -8.495 -0.369 35.829 1.00 51.00 92 GLU A O 1
ATOM 675 N N . GLY A 1 93 ? -8.047 1.050 34.152 1.00 53.47 93 GLY A N 1
ATOM 676 C CA . GLY A 1 93 ? -8.437 2.275 34.857 1.00 53.47 93 GLY A CA 1
ATOM 677 C C . GLY A 1 93 ? -7.330 3.252 35.267 1.00 53.47 93 GLY A C 1
ATOM 678 O O . GLY A 1 93 ? -7.664 4.307 35.800 1.00 53.47 93 GLY A O 1
ATOM 679 N N . ARG A 1 94 ? -6.038 3.000 35.007 1.00 50.69 94 ARG A N 1
ATOM 680 C CA . ARG A 1 94 ? -4.991 4.008 35.291 1.00 50.69 94 ARG A CA 1
ATOM 681 C C . ARG A 1 94 ? -4.667 4.850 34.062 1.00 50.69 94 ARG A C 1
ATOM 683 O O . ARG A 1 94 ? -3.764 4.550 33.288 1.00 50.69 94 ARG A O 1
ATOM 690 N N . SER A 1 95 ? -5.427 5.933 33.908 1.00 44.19 95 SER A N 1
ATOM 691 C CA . SER A 1 95 ? -5.130 7.019 32.973 1.00 44.19 95 SER A CA 1
ATOM 692 C C . SER A 1 95 ? -3.733 7.586 33.248 1.00 44.19 95 SER A C 1
ATOM 694 O O . SER A 1 95 ? -3.421 7.965 34.375 1.00 44.19 95 SER A O 1
ATOM 696 N N . ALA A 1 96 ? -2.902 7.699 32.210 1.00 51.53 96 ALA A N 1
ATOM 697 C CA . ALA A 1 96 ? -1.523 8.203 32.267 1.00 51.53 96 ALA A CA 1
ATOM 698 C C . ALA A 1 96 ? -1.380 9.680 32.718 1.00 51.53 96 ALA A C 1
ATOM 700 O O . ALA A 1 96 ? -0.293 10.243 32.644 1.00 51.53 96 ALA A O 1
ATOM 701 N N . LYS A 1 97 ? -2.460 10.321 33.186 1.00 49.25 97 LYS A N 1
ATOM 702 C CA . LYS A 1 97 ? -2.468 11.695 33.709 1.00 49.25 97 LYS A CA 1
ATOM 703 C C . LYS A 1 97 ? -2.107 11.812 35.198 1.00 49.25 97 LYS A C 1
ATOM 705 O O . LYS A 1 97 ? -2.002 12.931 35.678 1.00 49.25 97 LYS A O 1
ATOM 710 N N . GLU A 1 98 ? -1.908 10.708 35.921 1.00 46.91 98 GLU A N 1
ATOM 711 C CA . GLU A 1 98 ? -1.585 10.725 37.366 1.00 46.91 98 GLU A CA 1
ATOM 712 C C . GLU A 1 98 ? -0.095 10.487 37.699 1.00 46.91 98 GLU A C 1
ATOM 714 O O . GLU A 1 98 ? 0.250 10.278 38.859 1.00 46.91 98 GLU A O 1
ATOM 719 N N . LEU A 1 99 ? 0.808 10.502 36.711 1.00 50.94 99 LEU A N 1
ATOM 720 C CA . LEU A 1 99 ? 2.240 10.192 36.897 1.00 50.94 99 LEU A CA 1
ATOM 721 C C . LEU A 1 99 ? 3.196 11.368 36.613 1.00 50.94 99 LEU A C 1
ATOM 723 O O . LEU A 1 99 ? 4.377 11.148 36.343 1.00 50.94 99 LEU A O 1
ATOM 727 N N . THR A 1 100 ? 2.713 12.606 36.712 1.00 42.06 100 THR A N 1
ATOM 728 C CA . THR A 1 100 ? 3.537 13.832 36.673 1.00 42.06 100 THR A CA 1
ATOM 729 C C . THR A 1 100 ? 3.212 14.744 37.834 1.00 42.06 100 THR A C 1
ATOM 731 O O . THR A 1 100 ? 1.999 14.981 38.029 1.00 42.06 100 THR A O 1
#